Protein AF-A0A7X8CM51-F1 (afdb_monomer_lite)

Sequence (99 aa):
MVDRNQYNSKNSVKRIFLRSELVVVLLLLIFFLLFSRISAGFFSSSMMNVIFLTGSELGIIALGVTLLIISGEMDLSVASVFVFSNYVVLIGNQLGLPI

Structure (mmCIF, N/CA/C/O backbone):
data_AF-A0A7X8CM51-F1
#
_entry.id   AF-A0A7X8CM51-F1
#
loop_
_atom_site.group_PDB
_atom_site.id
_atom_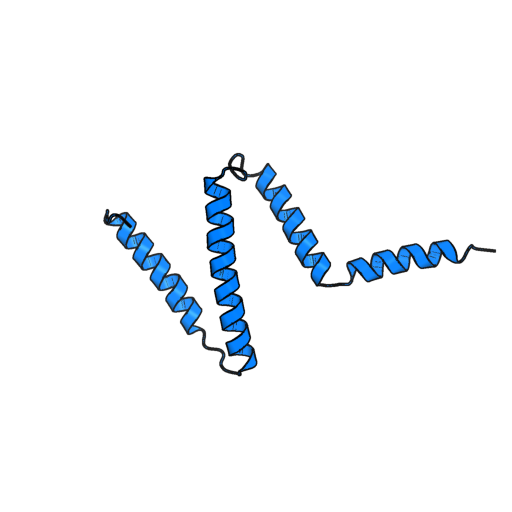site.type_symbol
_atom_site.label_atom_id
_atom_site.label_alt_id
_atom_site.label_comp_id
_atom_site.label_asym_id
_atom_site.label_entity_id
_atom_site.label_seq_id
_atom_site.pdbx_PDB_ins_code
_atom_site.Cartn_x
_atom_site.Cartn_y
_atom_site.Cartn_z
_atom_site.occupancy
_atom_site.B_iso_or_equiv
_atom_site.auth_seq_id
_atom_site.auth_comp_id
_atom_site.auth_asym_id
_atom_site.auth_atom_id
_atom_site.pdbx_PDB_model_num
ATOM 1 N N . MET A 1 1 ? -49.135 24.392 -5.768 1.00 53.91 1 MET A N 1
ATOM 2 C CA . MET A 1 1 ? -48.880 23.133 -5.036 1.00 53.91 1 MET A CA 1
ATOM 3 C C . MET A 1 1 ? -47.523 22.630 -5.501 1.00 53.91 1 MET A C 1
ATOM 5 O O . MET A 1 1 ? -47.389 22.341 -6.676 1.00 53.91 1 MET A O 1
ATOM 9 N N . VAL A 1 2 ? -46.492 22.690 -4.653 1.00 63.50 2 VAL A N 1
ATOM 10 C CA . VAL A 1 2 ? -45.127 22.262 -5.013 1.00 63.50 2 VAL A CA 1
ATOM 11 C C . VAL A 1 2 ? -45.058 20.741 -4.886 1.00 63.50 2 VAL A C 1
ATOM 13 O O . VAL A 1 2 ? -45.318 20.207 -3.806 1.00 63.50 2 VAL A O 1
ATOM 16 N N . ASP A 1 3 ? -44.751 20.048 -5.982 1.00 60.47 3 ASP A N 1
ATOM 17 C CA . ASP A 1 3 ? -44.738 18.585 -6.045 1.00 60.47 3 ASP A CA 1
ATOM 18 C C . ASP A 1 3 ? -43.709 17.980 -5.077 1.00 60.47 3 ASP A C 1
ATOM 20 O O . ASP A 1 3 ? -42.495 18.142 -5.228 1.00 60.47 3 ASP A O 1
ATOM 24 N N . ARG A 1 4 ? -44.197 17.214 -4.090 1.00 62.75 4 ARG A N 1
ATOM 25 C CA . ARG A 1 4 ? -43.384 16.522 -3.065 1.00 62.75 4 ARG A CA 1
ATOM 26 C C . ARG A 1 4 ? -42.341 15.557 -3.656 1.00 62.75 4 ARG A C 1
ATOM 28 O O . ARG A 1 4 ? -41.369 15.220 -2.982 1.00 62.75 4 ARG A O 1
ATOM 35 N N . ASN A 1 5 ? -42.497 15.156 -4.920 1.00 59.59 5 ASN A N 1
ATOM 36 C CA . ASN A 1 5 ? -41.559 14.283 -5.629 1.00 59.59 5 ASN A CA 1
ATOM 37 C C . ASN A 1 5 ? -40.171 14.909 -5.847 1.00 59.59 5 ASN A C 1
ATOM 39 O O . ASN A 1 5 ? -39.175 14.186 -5.843 1.00 59.59 5 ASN A O 1
ATOM 43 N N . GLN A 1 6 ? -40.068 16.238 -5.955 1.00 58.28 6 GLN A N 1
ATOM 44 C CA . GLN A 1 6 ? -38.777 16.912 -6.161 1.00 58.28 6 GLN A CA 1
ATOM 45 C C . GLN A 1 6 ? -37.912 16.961 -4.883 1.00 58.28 6 GLN A C 1
ATOM 47 O O . GLN A 1 6 ? -36.684 17.005 -4.961 1.00 58.28 6 GLN A O 1
ATOM 52 N N . TYR A 1 7 ? -38.529 16.903 -3.694 1.00 53.69 7 TYR A N 1
ATOM 53 C CA . TYR A 1 7 ? -37.813 16.899 -2.408 1.00 53.69 7 TYR A CA 1
ATOM 54 C C . TYR A 1 7 ? -37.212 15.520 -2.080 1.00 53.69 7 TYR A C 1
ATOM 56 O O . TYR A 1 7 ? -36.128 15.422 -1.505 1.00 53.69 7 TYR A O 1
ATOM 64 N N . ASN A 1 8 ? -37.883 14.440 -2.493 1.00 56.91 8 ASN A N 1
ATOM 65 C CA . ASN A 1 8 ? -37.481 13.071 -2.164 1.00 56.91 8 ASN A CA 1
ATOM 66 C C . ASN A 1 8 ? -36.259 12.589 -2.978 1.00 56.91 8 ASN A C 1
ATOM 68 O O . ASN A 1 8 ? -35.374 11.924 -2.442 1.00 56.91 8 ASN A O 1
ATOM 72 N N . SER A 1 9 ? -36.146 12.994 -4.251 1.00 57.53 9 SER A N 1
ATOM 73 C CA . SER A 1 9 ? -35.013 12.619 -5.117 1.00 57.53 9 SER A CA 1
ATOM 74 C C . SER A 1 9 ? -33.673 13.194 -4.627 1.00 57.53 9 SER A C 1
ATOM 76 O O . SER A 1 9 ? -32.692 12.461 -4.474 1.00 57.53 9 SER A O 1
ATOM 78 N N . LYS A 1 10 ? -33.634 14.487 -4.259 1.00 56.28 10 LYS A N 1
ATOM 79 C CA . LYS A 1 10 ? -32.410 15.124 -3.733 1.00 56.28 10 LYS A CA 1
ATOM 80 C C . LYS A 1 10 ? -31.945 14.528 -2.399 1.00 56.28 10 LYS A C 1
ATOM 82 O O . LYS A 1 10 ? -30.742 14.500 -2.137 1.00 56.28 10 LYS A O 1
ATOM 87 N N . ASN A 1 11 ? -32.868 14.031 -1.575 1.00 60.78 11 ASN A N 1
ATOM 88 C CA . ASN A 1 11 ? -32.544 13.437 -0.279 1.00 60.78 11 ASN A CA 1
ATOM 89 C C . ASN A 1 11 ? -32.078 11.978 -0.390 1.00 60.78 11 ASN A C 1
ATOM 91 O O . ASN A 1 11 ? -31.154 11.600 0.327 1.00 60.78 11 ASN A O 1
ATOM 95 N N . SER A 1 12 ? -32.620 11.181 -1.316 1.00 62.56 12 SER A N 1
ATOM 96 C CA . SER A 1 12 ? -32.158 9.802 -1.552 1.00 62.56 12 SER A CA 1
ATOM 97 C C . SER A 1 12 ? -30.755 9.731 -2.159 1.00 62.56 12 SER A C 1
ATOM 99 O O . SER A 1 12 ? -29.945 8.920 -1.711 1.00 62.56 12 SER A O 1
ATOM 101 N N . VAL A 1 13 ? -30.417 10.620 -3.104 1.00 65.75 13 VAL A N 1
ATOM 102 C CA . VAL A 1 13 ? -29.057 10.692 -3.680 1.00 65.75 13 VAL A CA 1
ATOM 103 C C . VAL A 1 13 ? -28.032 11.108 -2.620 1.00 65.75 13 VAL A C 1
ATOM 105 O O . VAL A 1 13 ? -26.975 10.487 -2.510 1.00 65.75 13 VAL A O 1
ATOM 108 N N . LYS A 1 14 ? -28.366 12.093 -1.768 1.00 65.12 14 LYS A N 1
ATOM 109 C CA . LYS A 1 14 ? -27.523 12.462 -0.618 1.00 65.12 14 LYS A CA 1
ATOM 110 C C . LYS A 1 14 ? -27.330 11.296 0.351 1.00 65.12 14 LYS A C 1
ATOM 112 O O . LYS A 1 14 ? -26.218 11.078 0.814 1.00 65.12 14 LYS A O 1
ATOM 117 N N . ARG A 1 15 ? -28.388 10.535 0.648 1.00 64.19 15 ARG A N 1
ATOM 118 C CA . ARG A 1 15 ? -28.353 9.417 1.607 1.00 64.19 15 ARG A CA 1
ATOM 119 C C . ARG A 1 15 ? -27.514 8.233 1.125 1.00 64.19 15 ARG A C 1
ATOM 121 O O . ARG A 1 15 ? -26.918 7.545 1.946 1.00 64.19 15 ARG A O 1
ATOM 128 N N . ILE A 1 16 ? -27.458 8.019 -0.188 1.00 63.56 16 ILE A N 1
ATOM 129 C CA . ILE A 1 16 ? -26.563 7.053 -0.833 1.00 63.56 16 ILE A CA 1
ATOM 130 C C . ILE A 1 16 ? -25.109 7.528 -0.733 1.00 63.56 16 ILE A C 1
ATOM 132 O O . ILE A 1 16 ? -24.274 6.787 -0.228 1.00 63.56 16 ILE A O 1
ATOM 136 N N . PHE A 1 17 ? -24.824 8.792 -1.065 1.00 63.50 17 PHE A N 1
ATOM 137 C CA . PHE A 1 17 ? -23.479 9.378 -0.938 1.00 63.50 17 PHE A CA 1
ATOM 138 C C . PHE A 1 17 ? -22.957 9.498 0.508 1.00 63.50 17 PHE A C 1
ATOM 140 O O . PHE A 1 17 ? -21.756 9.636 0.710 1.00 63.50 17 PHE A O 1
ATOM 147 N N . LEU A 1 18 ? -23.834 9.433 1.513 1.00 65.25 18 LEU A N 1
ATOM 148 C CA . LEU A 1 18 ? -23.486 9.477 2.941 1.00 65.25 18 LEU A CA 1
ATOM 149 C C . LEU A 1 18 ? -22.941 8.146 3.493 1.00 65.25 18 LEU A C 1
ATOM 151 O O . LEU A 1 18 ? -22.583 8.087 4.668 1.00 65.25 18 LEU A O 1
ATOM 155 N N . ARG A 1 19 ? -22.874 7.077 2.687 1.00 78.50 19 ARG A N 1
ATOM 156 C CA . ARG A 1 19 ? -22.261 5.809 3.108 1.00 78.50 19 ARG A CA 1
ATOM 157 C C . ARG A 1 19 ? -20.754 5.838 2.871 1.00 78.50 19 ARG A C 1
ATOM 159 O O . ARG A 1 19 ? -20.317 5.972 1.729 1.00 78.50 19 ARG A O 1
ATOM 166 N N . SER A 1 20 ? -19.974 5.640 3.935 1.00 79.25 20 SER A N 1
ATOM 167 C CA . SER A 1 20 ? -18.503 5.600 3.891 1.00 79.25 20 SER A CA 1
ATOM 168 C C . SER A 1 20 ? -17.962 4.616 2.846 1.00 79.25 20 SER A C 1
ATOM 170 O O . SER A 1 20 ? -16.944 4.879 2.218 1.00 79.25 20 SER A O 1
ATOM 172 N N . GLU A 1 21 ? -18.688 3.527 2.594 1.00 86.19 21 GLU A N 1
ATOM 173 C CA . GLU A 1 21 ? -18.375 2.517 1.576 1.00 86.19 21 GLU A CA 1
ATOM 174 C C . GLU A 1 21 ? -18.295 3.115 0.162 1.00 86.19 21 GLU A C 1
ATOM 176 O O . GLU A 1 21 ? -17.342 2.861 -0.575 1.00 86.19 21 GLU A O 1
ATOM 181 N N . LEU A 1 22 ? -19.266 3.954 -0.218 1.00 87.75 22 LEU A N 1
ATOM 182 C CA . LEU A 1 22 ? -19.301 4.546 -1.557 1.00 87.75 22 LEU A CA 1
ATOM 183 C C . LEU A 1 22 ? -18.221 5.604 -1.742 1.00 87.75 22 LEU A C 1
ATOM 185 O O . LEU A 1 22 ? -17.709 5.754 -2.846 1.00 87.75 22 LEU A O 1
ATOM 189 N N . VAL A 1 23 ? -17.846 6.306 -0.671 1.00 89.25 23 VAL A N 1
ATOM 190 C CA . VAL A 1 23 ? -16.749 7.280 -0.705 1.00 89.25 23 VAL A CA 1
ATOM 191 C C . VAL A 1 23 ? -15.426 6.585 -1.024 1.00 89.25 23 VAL A C 1
ATOM 193 O O . VAL A 1 23 ? -14.676 7.072 -1.868 1.00 89.25 23 VAL A O 1
ATOM 196 N N . VAL A 1 24 ? -15.162 5.424 -0.415 1.00 90.62 24 VAL A N 1
ATOM 197 C CA . VAL A 1 24 ? -13.946 4.636 -0.680 1.00 90.62 24 VAL A CA 1
ATOM 198 C C . VAL A 1 24 ? -13.918 4.133 -2.123 1.00 90.62 24 VAL A C 1
ATOM 200 O O . VAL A 1 24 ? -12.908 4.295 -2.807 1.00 90.62 24 VAL A O 1
ATOM 203 N N . VAL A 1 25 ? -15.032 3.587 -2.620 1.00 91.38 25 VAL A N 1
ATOM 204 C CA . VAL A 1 25 ? -15.129 3.126 -4.017 1.00 91.38 25 VAL A CA 1
ATOM 205 C C . VAL A 1 25 ? -14.948 4.288 -4.996 1.00 91.38 25 VAL A C 1
ATOM 207 O O . VAL A 1 25 ? -14.225 4.155 -5.982 1.00 91.38 25 VAL A O 1
ATOM 210 N N . LEU A 1 26 ? -15.559 5.444 -4.718 1.00 92.69 26 LEU A N 1
ATOM 211 C CA . LEU A 1 26 ? -15.422 6.642 -5.545 1.00 92.69 26 LEU A CA 1
ATOM 212 C C . LEU A 1 26 ? -13.967 7.130 -5.584 1.00 92.69 26 LEU A C 1
ATOM 214 O O . LEU A 1 26 ? -13.454 7.428 -6.661 1.00 92.69 26 LEU A O 1
ATOM 218 N N . LEU A 1 27 ? -13.291 7.179 -4.431 1.00 92.69 27 LEU A N 1
ATOM 219 C CA . LEU A 1 27 ? -11.879 7.558 -4.335 1.00 92.69 27 LEU A CA 1
ATOM 220 C C . LEU A 1 27 ? -10.973 6.592 -5.098 1.00 92.69 27 LEU A C 1
ATOM 222 O O . LEU A 1 27 ? -10.086 7.046 -5.820 1.00 92.69 27 LEU A O 1
ATOM 226 N N . LEU A 1 28 ? -11.220 5.283 -4.993 1.00 92.50 28 LEU A N 1
ATOM 227 C CA . LEU A 1 28 ? -10.498 4.277 -5.773 1.00 92.50 28 LEU A CA 1
ATOM 228 C C . LEU A 1 28 ? -10.644 4.561 -7.271 1.00 92.50 28 LEU A C 1
ATOM 230 O O . LEU A 1 28 ? -9.645 4.618 -7.982 1.00 92.50 28 LEU A O 1
ATOM 234 N N . LEU A 1 29 ? -11.868 4.806 -7.741 1.00 94.06 29 LEU A N 1
ATOM 235 C CA . LEU A 1 29 ? -12.155 5.099 -9.148 1.00 94.06 29 LEU A CA 1
ATOM 236 C C . LEU A 1 29 ? -11.464 6.387 -9.623 1.00 94.06 29 LEU A C 1
ATOM 238 O O . LEU A 1 29 ? -10.889 6.422 -10.712 1.00 94.06 29 LEU A O 1
ATOM 242 N N . ILE A 1 30 ? -11.476 7.429 -8.788 1.00 95.38 30 ILE A N 1
ATOM 243 C CA . ILE A 1 30 ? -10.792 8.700 -9.054 1.00 95.38 30 ILE A CA 1
ATOM 244 C C . ILE A 1 30 ? -9.282 8.481 -9.175 1.00 95.38 30 ILE A C 1
ATOM 246 O O . ILE A 1 30 ? -8.690 8.918 -10.162 1.00 95.38 30 ILE A O 1
ATOM 250 N N . PHE A 1 31 ? -8.656 7.782 -8.225 1.00 92.88 31 PHE A N 1
ATOM 251 C CA . PHE A 1 31 ? -7.221 7.498 -8.287 1.00 92.88 31 PHE A CA 1
ATOM 252 C C . PHE A 1 31 ? -6.856 6.609 -9.469 1.00 92.88 31 PHE A C 1
ATOM 254 O O . PHE A 1 31 ? -5.856 6.862 -10.135 1.00 92.88 31 PHE A O 1
ATOM 261 N N . PHE A 1 32 ? -7.685 5.619 -9.781 1.00 91.44 32 PHE A N 1
ATOM 262 C CA . PHE A 1 32 ? -7.478 4.744 -10.925 1.00 91.44 32 PHE A CA 1
ATOM 263 C C . PHE A 1 32 ? -7.469 5.530 -12.244 1.00 91.44 32 PHE A C 1
ATOM 265 O O . PHE A 1 32 ? -6.557 5.379 -13.057 1.00 91.44 32 PHE A O 1
ATOM 272 N N . LEU A 1 33 ? -8.434 6.438 -12.432 1.00 93.25 33 LEU A N 1
ATOM 273 C CA . LEU A 1 33 ? -8.484 7.329 -13.595 1.00 93.25 33 LEU A CA 1
ATOM 274 C C . LEU A 1 33 ? -7.305 8.308 -13.623 1.00 93.25 33 LEU A C 1
ATOM 276 O O . LEU A 1 33 ? -6.727 8.544 -14.684 1.00 93.25 33 LEU A O 1
ATOM 280 N N . LEU A 1 34 ? -6.934 8.864 -12.471 1.00 94.94 34 LEU A N 1
ATOM 281 C CA . LEU A 1 34 ? -5.820 9.800 -12.350 1.00 94.94 34 LEU A CA 1
ATOM 282 C C . LEU A 1 34 ? -4.492 9.132 -12.738 1.00 94.94 34 LEU A C 1
ATOM 284 O O . LEU A 1 34 ? -3.777 9.635 -13.606 1.00 94.94 34 LEU A O 1
ATOM 288 N N . PHE A 1 35 ? -4.187 7.966 -12.168 1.00 91.06 35 PHE A N 1
ATOM 289 C CA . PHE A 1 35 ? -2.956 7.234 -12.469 1.00 91.06 35 PHE A CA 1
ATOM 290 C C . PHE A 1 35 ? -2.939 6.652 -13.878 1.00 91.06 35 PHE A C 1
ATOM 292 O O . PHE A 1 35 ? -1.885 6.663 -14.514 1.00 91.06 35 PHE A O 1
ATOM 299 N N . SER A 1 36 ? -4.099 6.261 -14.410 1.00 90.31 36 SER A N 1
ATOM 300 C CA . SER A 1 36 ? -4.237 5.897 -15.820 1.00 90.31 36 SER A CA 1
ATOM 301 C C . SER A 1 36 ? -3.836 7.031 -16.769 1.00 90.31 36 SER A C 1
ATOM 303 O O . SER A 1 36 ? -3.393 6.746 -17.881 1.00 90.31 36 SER A O 1
ATOM 305 N N . ARG A 1 37 ? -4.013 8.300 -16.380 1.00 91.88 37 ARG A N 1
ATOM 306 C CA . ARG A 1 37 ? -3.632 9.455 -17.209 1.00 91.88 37 ARG A CA 1
ATOM 307 C C . ARG A 1 37 ? -2.198 9.916 -16.977 1.00 91.88 37 ARG A C 1
ATOM 309 O O . ARG A 1 37 ? -1.572 10.388 -17.919 1.00 91.88 37 ARG A O 1
ATOM 316 N N . ILE A 1 38 ? -1.693 9.799 -15.751 1.00 93.44 38 ILE A N 1
ATOM 317 C CA . ILE A 1 38 ? -0.336 10.237 -15.393 1.00 93.44 38 ILE A CA 1
ATOM 318 C C . ILE A 1 38 ? 0.721 9.236 -15.879 1.00 93.44 38 ILE A C 1
ATOM 320 O O . ILE A 1 38 ? 1.774 9.644 -16.361 1.00 93.44 38 ILE A O 1
ATOM 324 N N . SER A 1 39 ? 0.454 7.932 -15.770 1.00 89.25 39 SER A N 1
ATOM 325 C CA . SER A 1 39 ? 1.402 6.882 -16.145 1.00 89.25 39 SER A CA 1
ATOM 326 C C . SER A 1 39 ? 0.944 6.159 -17.408 1.00 89.25 39 SER A C 1
ATOM 328 O O . SER A 1 39 ? -0.011 5.384 -17.388 1.00 89.25 39 SER A O 1
ATOM 330 N N . ALA A 1 40 ? 1.672 6.355 -18.511 1.00 84.38 40 ALA A N 1
ATOM 331 C CA . ALA A 1 40 ? 1.405 5.672 -19.782 1.00 84.38 40 ALA A CA 1
ATOM 332 C C . ALA A 1 40 ? 1.493 4.134 -19.675 1.00 84.38 40 ALA A C 1
ATOM 334 O O . ALA A 1 40 ? 0.896 3.421 -20.478 1.00 84.38 40 ALA A O 1
ATOM 335 N N . GLY A 1 41 ? 2.214 3.618 -18.672 1.00 87.56 41 GLY A N 1
ATOM 336 C CA . GLY A 1 41 ? 2.373 2.188 -18.405 1.00 87.56 41 GLY A CA 1
ATOM 337 C C . GLY A 1 41 ? 1.396 1.617 -17.378 1.00 87.56 41 GLY A C 1
ATOM 338 O O . GLY A 1 41 ? 1.542 0.452 -17.016 1.00 87.56 41 GLY A O 1
ATOM 339 N N . PHE A 1 42 ? 0.426 2.399 -16.889 1.00 87.69 42 PHE A N 1
ATOM 340 C CA . PHE A 1 42 ? -0.465 1.974 -15.805 1.00 87.69 42 PHE A CA 1
ATOM 341 C C . PHE A 1 42 ? -1.197 0.662 -16.124 1.00 87.69 42 PHE A C 1
ATOM 343 O O . PHE A 1 42 ? -1.180 -0.256 -15.317 1.00 87.69 42 PHE A O 1
ATOM 350 N N . PHE A 1 43 ? -1.752 0.530 -17.332 1.00 87.12 43 PHE A N 1
ATOM 351 C CA . PHE A 1 43 ? -2.454 -0.682 -17.778 1.00 87.12 43 PHE A CA 1
ATOM 352 C C . PHE A 1 43 ? -1.539 -1.812 -18.272 1.00 87.12 43 PHE A C 1
ATOM 354 O O . PHE A 1 43 ? -2.031 -2.824 -18.769 1.00 87.12 43 PHE A O 1
ATOM 361 N N . SER A 1 44 ? -0.216 -1.672 -18.159 1.00 92.50 44 SER A N 1
ATOM 362 C CA . SER A 1 44 ? 0.692 -2.774 -18.475 1.00 92.50 44 SER A CA 1
ATOM 363 C C . SER A 1 44 ? 0.421 -3.961 -17.551 1.00 92.50 44 SER A C 1
ATOM 365 O O . SER A 1 44 ? 0.219 -3.782 -16.348 1.00 92.50 44 SER A O 1
ATOM 367 N N . SER A 1 45 ? 0.476 -5.179 -18.092 1.00 91.06 45 SER A N 1
ATOM 368 C CA . SER A 1 45 ? 0.309 -6.413 -17.316 1.00 91.06 45 SER A CA 1
ATOM 369 C C . SER A 1 45 ? 1.280 -6.481 -16.137 1.00 91.06 45 SER A C 1
ATOM 371 O O . SER A 1 45 ? 0.885 -6.879 -15.046 1.00 91.06 45 SER A O 1
ATOM 373 N N . SER A 1 46 ? 2.519 -6.013 -16.321 1.00 92.06 46 SER A N 1
ATOM 374 C CA . SER A 1 46 ? 3.522 -5.954 -15.254 1.00 92.06 46 SER A CA 1
ATOM 375 C C . SER A 1 46 ? 3.117 -4.999 -14.131 1.00 92.06 46 SER A C 1
ATOM 377 O O . SER A 1 46 ? 3.257 -5.341 -12.962 1.00 92.06 46 SER A O 1
ATOM 379 N N . MET A 1 47 ? 2.607 -3.812 -14.470 1.00 91.88 47 MET A N 1
ATOM 380 C CA . MET A 1 47 ? 2.232 -2.800 -13.479 1.00 91.88 47 MET A CA 1
ATOM 381 C C . MET A 1 47 ? 0.959 -3.203 -12.732 1.00 91.88 47 MET A C 1
ATOM 383 O O . MET A 1 47 ? 0.884 -3.056 -11.516 1.00 91.88 47 MET A O 1
ATOM 387 N N . MET A 1 48 ? -0.011 -3.788 -13.439 1.00 91.81 48 MET A N 1
ATOM 388 C CA . MET A 1 48 ? -1.202 -4.372 -12.823 1.00 91.81 48 MET A CA 1
ATOM 389 C C . MET A 1 48 ? -0.828 -5.470 -11.825 1.00 91.81 48 MET A C 1
ATOM 391 O O . MET A 1 48 ? -1.343 -5.465 -10.711 1.00 91.81 48 MET A O 1
ATOM 395 N N . ASN A 1 49 ? 0.111 -6.355 -12.179 1.00 93.94 49 ASN A N 1
ATOM 396 C CA . ASN A 1 49 ? 0.573 -7.404 -11.269 1.00 93.94 49 ASN A CA 1
ATOM 397 C C . ASN A 1 49 ? 1.183 -6.815 -9.993 1.00 93.94 49 ASN A C 1
ATOM 399 O O . ASN A 1 49 ? 0.810 -7.222 -8.900 1.00 93.94 49 ASN A O 1
ATOM 403 N N . VAL A 1 50 ? 2.053 -5.808 -10.124 1.00 93.25 50 VAL A N 1
ATOM 404 C CA . VAL A 1 50 ? 2.652 -5.118 -8.970 1.00 93.25 50 VAL A CA 1
ATOM 405 C C . VAL A 1 50 ? 1.574 -4.481 -8.087 1.00 93.2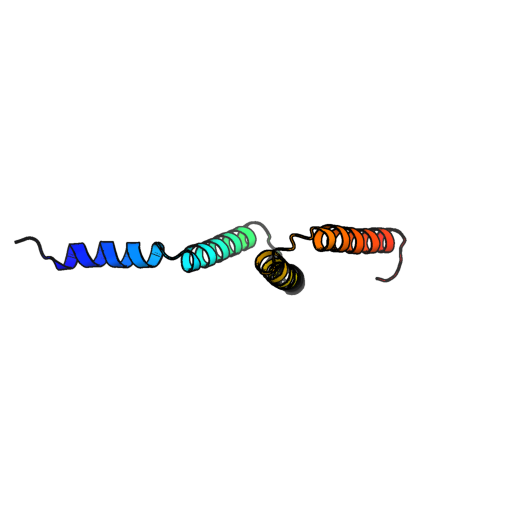5 50 VAL A C 1
ATOM 407 O O . VAL A 1 50 ? 1.570 -4.695 -6.878 1.00 93.25 50 VAL A O 1
ATOM 410 N N . ILE A 1 51 ? 0.614 -3.760 -8.675 1.00 93.00 51 ILE A N 1
ATOM 411 C CA . ILE A 1 51 ? -0.462 -3.096 -7.923 1.00 93.00 51 ILE A CA 1
ATOM 412 C C . ILE A 1 51 ? -1.321 -4.112 -7.159 1.00 93.00 51 ILE A C 1
ATOM 414 O O . ILE A 1 51 ? -1.599 -3.909 -5.976 1.00 93.00 51 ILE A O 1
ATOM 418 N N . PHE A 1 52 ? -1.739 -5.205 -7.805 1.00 93.62 52 PHE A N 1
ATOM 419 C CA . PHE A 1 52 ? -2.563 -6.224 -7.151 1.00 93.62 52 PHE A CA 1
ATOM 420 C C . PHE A 1 52 ? -1.793 -7.014 -6.095 1.00 93.62 52 PHE A C 1
ATOM 422 O O . PHE A 1 52 ? -2.358 -7.299 -5.037 1.00 93.62 52 PHE A O 1
ATOM 429 N N . LEU A 1 53 ? -0.525 -7.345 -6.351 1.00 94.75 53 LEU A N 1
ATOM 430 C CA . LEU A 1 53 ? 0.312 -8.094 -5.417 1.00 94.75 53 LEU A CA 1
ATOM 431 C C . LEU A 1 53 ? 0.555 -7.278 -4.140 1.00 94.75 53 LEU A C 1
ATOM 433 O O . LEU A 1 53 ? 0.178 -7.720 -3.056 1.00 94.75 53 LEU A O 1
ATOM 437 N N . THR A 1 54 ? 1.073 -6.054 -4.273 1.00 93.25 54 THR A N 1
ATOM 438 C CA . THR A 1 54 ? 1.348 -5.169 -3.129 1.00 93.25 54 THR A CA 1
ATOM 439 C C . THR A 1 54 ? 0.061 -4.730 -2.426 1.00 93.25 54 THR A C 1
ATOM 441 O O . THR A 1 54 ? 0.014 -4.641 -1.201 1.00 93.25 54 THR A O 1
ATOM 444 N N . GLY A 1 55 ? -1.020 -4.488 -3.176 1.00 93.81 55 GLY A N 1
ATOM 445 C CA . GLY A 1 55 ? -2.321 -4.158 -2.592 1.00 93.81 55 GLY A CA 1
ATOM 446 C C . GLY A 1 55 ? -2.894 -5.299 -1.746 1.00 93.81 55 GLY A C 1
ATOM 447 O O . GLY A 1 55 ? -3.389 -5.059 -0.645 1.00 93.81 55 GLY A O 1
ATOM 448 N N . SER A 1 56 ? -2.790 -6.540 -2.229 1.00 95.44 56 SER A N 1
ATOM 449 C CA . SER A 1 56 ? -3.246 -7.726 -1.491 1.00 95.44 56 SER A CA 1
ATOM 450 C C . SER A 1 56 ? -2.382 -7.993 -0.260 1.00 95.44 56 SER A C 1
ATOM 452 O O . SER A 1 56 ? -2.918 -8.292 0.804 1.00 95.44 56 SER A O 1
ATOM 454 N N . GLU A 1 57 ? -1.064 -7.829 -0.383 1.00 94.75 57 GLU A N 1
ATOM 455 C CA . GLU A 1 57 ? -0.113 -7.927 0.726 1.00 94.75 57 GLU A CA 1
ATOM 456 C C . GLU A 1 57 ? -0.477 -6.960 1.864 1.00 94.75 57 GLU A C 1
ATOM 458 O O . GLU A 1 57 ? -0.716 -7.390 2.994 1.00 94.75 57 GLU A O 1
ATOM 463 N N . LEU A 1 58 ? -0.635 -5.667 1.554 1.00 94.19 58 LEU A N 1
ATOM 464 C CA . LEU A 1 58 ? -1.041 -4.655 2.535 1.00 94.19 58 LEU A CA 1
ATOM 465 C C . LEU A 1 58 ? -2.449 -4.910 3.092 1.00 94.19 58 LEU A C 1
ATOM 467 O O . LEU A 1 58 ? -2.688 -4.674 4.275 1.00 94.19 58 LEU A O 1
ATOM 471 N N . GLY A 1 59 ? -3.375 -5.412 2.271 1.00 93.75 59 GLY A N 1
ATOM 472 C CA . GLY A 1 59 ? -4.728 -5.765 2.701 1.00 93.75 59 GLY A CA 1
ATOM 473 C C . GLY A 1 59 ? -4.746 -6.894 3.735 1.00 93.75 59 GLY A C 1
ATOM 474 O O . GLY A 1 59 ? -5.414 -6.776 4.761 1.00 93.75 59 GLY A O 1
ATOM 475 N N . ILE A 1 60 ? -3.974 -7.960 3.509 1.00 94.81 60 ILE A N 1
ATOM 476 C CA . ILE A 1 60 ? -3.847 -9.083 4.451 1.00 94.81 60 ILE A CA 1
ATOM 477 C C . ILE A 1 60 ? -3.203 -8.615 5.762 1.00 94.81 60 ILE A C 1
ATOM 479 O O . ILE A 1 60 ? -3.701 -8.948 6.840 1.00 94.81 60 ILE A O 1
ATOM 483 N N . ILE A 1 61 ? -2.149 -7.793 5.684 1.00 94.19 61 ILE A N 1
ATOM 484 C CA . ILE A 1 61 ? -1.505 -7.203 6.868 1.00 94.19 61 ILE A CA 1
ATOM 485 C C . ILE A 1 61 ? -2.506 -6.342 7.650 1.00 94.19 61 ILE A C 1
ATOM 487 O O . ILE A 1 61 ? -2.631 -6.498 8.864 1.00 94.19 61 ILE A O 1
ATOM 491 N N . ALA A 1 62 ? -3.263 -5.477 6.971 1.00 92.94 62 ALA A N 1
ATOM 492 C CA . ALA A 1 62 ? -4.261 -4.619 7.603 1.00 92.94 62 ALA A CA 1
ATOM 493 C C . ALA A 1 62 ? -5.367 -5.426 8.299 1.00 92.94 62 ALA A C 1
ATOM 495 O O . ALA A 1 62 ? -5.783 -5.061 9.400 1.00 92.94 62 ALA A O 1
ATOM 496 N N . LEU A 1 63 ? -5.816 -6.540 7.710 1.00 94.19 63 LEU A N 1
ATOM 497 C CA . LEU A 1 63 ? -6.766 -7.449 8.359 1.00 94.19 63 LEU A CA 1
ATOM 498 C C . LEU A 1 63 ? -6.178 -8.059 9.640 1.00 94.19 63 LEU A C 1
ATOM 500 O O . LEU A 1 63 ? -6.846 -8.045 10.675 1.00 94.19 63 LEU A O 1
ATOM 504 N N . GLY A 1 64 ? -4.927 -8.528 9.604 1.00 91.88 64 GLY A N 1
ATOM 505 C CA . GLY A 1 64 ? -4.237 -9.060 10.785 1.00 91.88 64 GLY A CA 1
ATOM 506 C C . GLY A 1 64 ? -4.073 -8.018 11.897 1.00 91.88 64 GLY A C 1
ATOM 507 O O . GLY A 1 64 ? -4.413 -8.279 13.050 1.00 91.88 64 GLY A O 1
ATOM 508 N N . VAL A 1 65 ? -3.647 -6.803 11.541 1.00 92.56 65 VAL A N 1
ATOM 509 C CA . VAL A 1 65 ? -3.534 -5.668 12.476 1.00 92.56 65 VAL A CA 1
ATOM 510 C C . VAL A 1 65 ? -4.895 -5.274 13.046 1.00 92.56 65 VAL A C 1
ATOM 512 O O . VAL A 1 65 ? -4.999 -4.967 14.229 1.00 92.56 65 VAL A O 1
ATOM 515 N N . THR A 1 66 ? -5.958 -5.320 12.243 1.00 92.25 66 THR A N 1
ATOM 516 C CA . THR A 1 66 ? -7.316 -5.026 12.722 1.00 92.25 66 THR A CA 1
ATOM 517 C C . THR A 1 66 ? -7.745 -6.013 13.808 1.00 92.25 66 THR A C 1
ATOM 519 O O . THR A 1 66 ? -8.310 -5.593 14.816 1.00 92.25 66 THR A O 1
ATOM 522 N N . LEU A 1 67 ? -7.440 -7.307 13.648 1.00 92.06 67 LEU A N 1
ATOM 523 C CA . LEU A 1 67 ? -7.715 -8.318 14.676 1.00 92.06 67 LEU A CA 1
ATOM 524 C C . LEU A 1 67 ? -6.925 -8.051 15.964 1.00 92.06 67 LEU A C 1
ATOM 526 O O . LEU A 1 67 ? -7.508 -8.098 17.043 1.00 92.06 67 LEU A O 1
ATOM 530 N N . LEU A 1 68 ? -5.643 -7.696 15.852 1.00 90.50 68 LEU A N 1
ATOM 531 C CA . LEU A 1 68 ? -4.801 -7.322 16.995 1.00 90.50 68 LEU A CA 1
ATOM 532 C C . LEU A 1 68 ? -5.351 -6.098 17.751 1.00 90.50 68 LEU A C 1
ATOM 534 O O . LEU A 1 68 ? -5.467 -6.125 18.978 1.00 90.50 68 LEU A O 1
ATOM 538 N N . ILE A 1 69 ? -5.784 -5.061 17.023 1.00 93.00 69 ILE A N 1
ATOM 539 C CA . ILE A 1 69 ? -6.420 -3.867 17.606 1.00 93.00 69 ILE A CA 1
ATOM 540 C C . ILE A 1 69 ? -7.710 -4.240 18.348 1.00 93.00 69 ILE A C 1
ATOM 542 O O . ILE A 1 69 ? -7.940 -3.747 19.451 1.00 93.00 69 ILE A O 1
ATOM 546 N N . ILE A 1 70 ? -8.542 -5.119 17.776 1.00 93.50 70 ILE A N 1
ATOM 547 C CA . ILE A 1 70 ? -9.774 -5.599 18.426 1.00 93.50 70 ILE A CA 1
ATOM 548 C C . ILE A 1 70 ? -9.453 -6.380 19.709 1.00 93.50 70 ILE A C 1
ATOM 550 O O . ILE A 1 70 ? -10.173 -6.246 20.698 1.00 93.50 70 ILE A O 1
ATOM 554 N N . SER A 1 71 ? -8.369 -7.158 19.715 1.00 90.50 71 SER A N 1
ATOM 555 C CA . SER A 1 71 ? -7.882 -7.890 20.890 1.00 90.50 71 SER A CA 1
ATOM 556 C C . SER A 1 71 ? -7.265 -6.995 21.976 1.00 90.50 71 SER A C 1
ATOM 558 O O . SER A 1 71 ? -7.000 -7.485 23.070 1.00 90.50 71 SER A O 1
ATOM 560 N N . GLY A 1 72 ? -7.075 -5.696 21.717 1.00 87.38 72 GLY A N 1
ATOM 561 C CA . GLY A 1 72 ? -6.480 -4.745 22.664 1.00 87.38 72 GLY A CA 1
ATOM 562 C C . GLY A 1 72 ? -4.949 -4.751 22.680 1.00 87.38 72 GLY A C 1
ATOM 563 O O . GLY A 1 72 ? -4.340 -4.085 23.516 1.00 87.38 72 GLY A O 1
ATOM 564 N N . GLU A 1 73 ? -4.328 -5.459 21.740 1.00 81.38 73 GLU A N 1
ATOM 565 C CA . GLU A 1 73 ? -2.885 -5.641 21.645 1.00 81.38 73 GLU A CA 1
ATOM 566 C C . GLU A 1 73 ? -2.387 -4.849 20.425 1.00 81.38 73 GLU A C 1
ATOM 568 O O . GLU A 1 73 ? -2.381 -5.336 19.299 1.00 81.38 73 GLU A O 1
ATOM 573 N N . MET A 1 74 ? -2.030 -3.572 20.603 1.00 76.69 74 MET A N 1
ATOM 574 C CA . MET A 1 74 ? -1.432 -2.774 19.521 1.00 76.69 74 MET A CA 1
ATOM 575 C C . MET A 1 74 ? 0.063 -3.068 19.418 1.00 76.69 74 MET A C 1
ATOM 577 O O . MET A 1 74 ? 0.897 -2.263 19.837 1.00 76.69 74 MET A O 1
ATOM 581 N N . ASP A 1 75 ? 0.402 -4.229 18.861 1.00 80.12 75 ASP A N 1
ATOM 582 C CA . ASP A 1 75 ? 1.788 -4.525 18.523 1.00 80.12 75 ASP A CA 1
ATOM 583 C C . ASP A 1 75 ? 2.151 -3.920 17.158 1.00 80.12 75 ASP A C 1
ATOM 585 O O . ASP A 1 75 ? 1.639 -4.311 16.106 1.00 80.12 75 ASP A O 1
ATOM 589 N N . LEU A 1 76 ? 3.050 -2.934 17.182 1.00 80.25 76 LEU A N 1
ATOM 590 C CA . LEU A 1 76 ? 3.577 -2.280 15.985 1.00 80.25 76 LEU A CA 1
ATOM 591 C C . LEU A 1 76 ? 4.700 -3.102 15.312 1.00 80.25 76 LEU A C 1
ATOM 593 O O . LEU A 1 76 ? 5.210 -2.69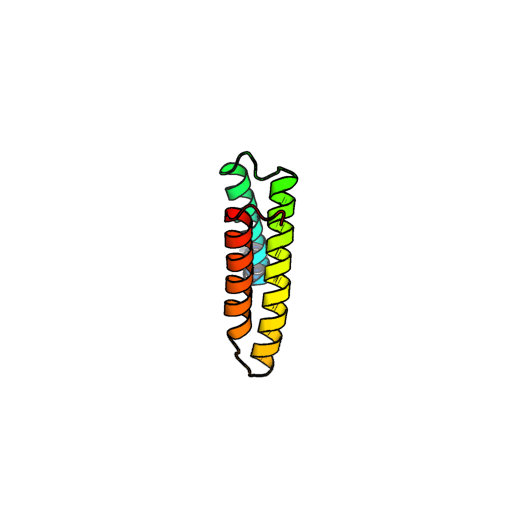1 14.266 1.00 80.25 76 LEU A O 1
ATOM 597 N N . SER A 1 77 ? 5.090 -4.254 15.880 1.00 89.25 77 SER A N 1
ATOM 598 C CA . SER A 1 77 ? 6.172 -5.117 15.378 1.00 89.25 77 SER A CA 1
ATOM 599 C C . SER A 1 77 ? 5.960 -5.604 13.941 1.00 89.25 77 SER A C 1
ATOM 601 O O . SER A 1 77 ? 6.918 -5.724 13.180 1.00 89.25 77 SER A O 1
ATOM 603 N N . VAL A 1 78 ? 4.714 -5.813 13.508 1.00 89.56 78 VAL A N 1
ATOM 604 C CA . VAL A 1 78 ? 4.426 -6.251 12.132 1.00 89.56 78 VAL A CA 1
ATOM 605 C C . VAL A 1 78 ? 4.867 -5.218 11.091 1.00 89.56 78 VAL A C 1
ATOM 607 O O . VAL A 1 78 ? 5.336 -5.586 10.014 1.00 89.56 78 VAL A O 1
ATOM 610 N N . ALA A 1 79 ? 4.802 -3.924 11.421 1.00 88.00 79 ALA A N 1
ATOM 611 C CA . ALA A 1 79 ? 5.243 -2.862 10.523 1.00 88.00 79 ALA A CA 1
ATOM 612 C C . ALA A 1 79 ? 6.774 -2.816 10.410 1.00 88.00 79 ALA A C 1
ATOM 614 O O . ALA A 1 79 ? 7.304 -2.641 9.310 1.00 88.00 79 ALA A O 1
ATOM 615 N N . SER A 1 80 ? 7.495 -3.008 11.522 1.00 91.75 80 SER A N 1
ATOM 616 C CA . SER A 1 80 ? 8.961 -3.021 11.502 1.00 91.75 80 SER A CA 1
ATOM 617 C C . SER A 1 80 ? 9.503 -4.249 10.773 1.00 91.75 80 SER A C 1
ATOM 619 O O . SER A 1 80 ? 10.425 -4.105 9.972 1.00 91.75 80 SER A O 1
ATOM 621 N N . VAL A 1 81 ? 8.894 -5.425 10.967 1.00 93.06 81 VAL A N 1
ATOM 622 C CA . VAL A 1 81 ? 9.250 -6.652 10.237 1.00 93.06 81 VAL A CA 1
ATOM 623 C C . VAL A 1 81 ? 8.973 -6.497 8.743 1.00 93.06 81 VAL A C 1
ATOM 625 O O . VAL A 1 81 ? 9.855 -6.789 7.941 1.00 93.06 81 VAL A O 1
ATOM 628 N N . PHE A 1 82 ? 7.809 -5.968 8.353 1.00 92.62 82 PHE A N 1
ATOM 629 C CA . PHE A 1 82 ? 7.474 -5.732 6.945 1.00 92.62 82 PHE A CA 1
ATOM 630 C C . PHE A 1 82 ? 8.509 -4.842 6.237 1.00 92.62 82 PHE A C 1
ATOM 632 O O . PHE A 1 82 ? 9.025 -5.206 5.175 1.00 92.62 82 PHE A O 1
ATOM 639 N N . VAL A 1 83 ? 8.853 -3.694 6.834 1.00 93.00 83 VAL A N 1
ATOM 640 C CA . VAL A 1 83 ? 9.846 -2.770 6.259 1.00 93.00 83 VAL A CA 1
ATOM 641 C C . VAL A 1 83 ? 11.237 -3.399 6.253 1.00 93.00 83 VAL A C 1
ATOM 643 O O . VAL A 1 83 ? 11.945 -3.303 5.251 1.00 93.00 83 VAL A O 1
ATOM 646 N N . PHE A 1 84 ? 11.625 -4.073 7.337 1.00 95.38 84 PHE A N 1
ATOM 647 C CA . PHE A 1 84 ? 12.925 -4.729 7.434 1.00 95.38 84 PHE A CA 1
ATOM 648 C C . PHE A 1 84 ? 13.0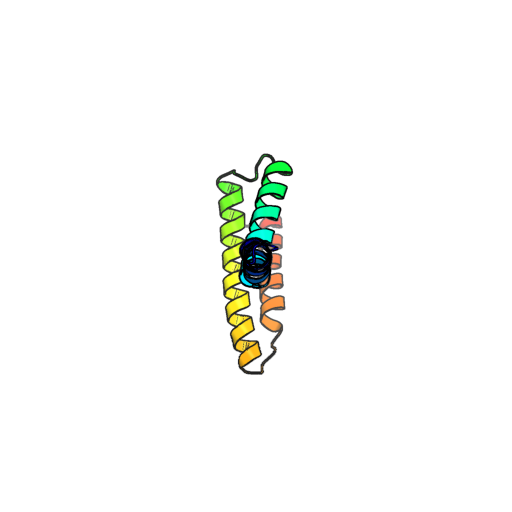94 -5.825 6.375 1.00 95.38 84 PHE A C 1
ATOM 650 O O . PHE A 1 84 ? 14.109 -5.840 5.683 1.00 95.38 84 PHE A O 1
ATOM 657 N N . SER A 1 85 ? 12.099 -6.693 6.181 1.00 93.94 85 SER A N 1
ATOM 658 C CA . SER A 1 85 ? 12.132 -7.743 5.156 1.00 93.94 85 SER A CA 1
ATOM 659 C C . SER A 1 85 ? 12.268 -7.168 3.745 1.00 93.94 85 SER A C 1
ATOM 661 O O . SER A 1 85 ? 1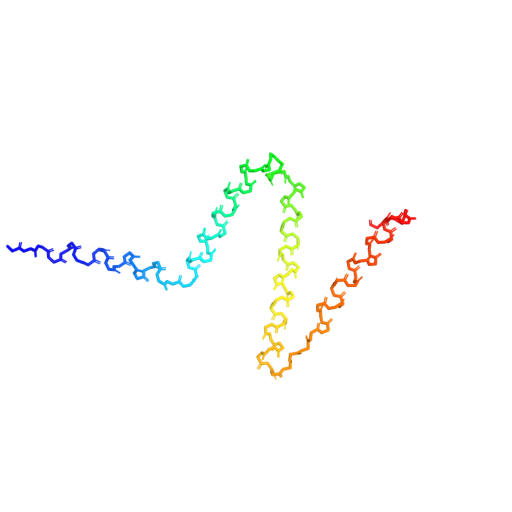3.132 -7.612 2.989 1.00 93.94 85 SER A O 1
ATOM 663 N N . ASN A 1 86 ? 11.488 -6.135 3.411 1.00 92.69 86 ASN A N 1
ATOM 664 C CA . ASN A 1 86 ? 11.603 -5.442 2.124 1.00 92.69 86 ASN A CA 1
ATOM 665 C C . ASN A 1 86 ? 12.990 -4.809 1.935 1.00 92.69 86 ASN A C 1
ATOM 667 O O . ASN A 1 86 ? 13.578 -4.889 0.857 1.00 92.69 86 ASN A O 1
ATOM 671 N N . TYR A 1 87 ? 13.544 -4.214 2.991 1.00 95.25 87 TYR A N 1
ATOM 672 C CA . TYR A 1 87 ? 14.865 -3.596 2.951 1.00 95.25 87 TYR A CA 1
ATOM 673 C C . TYR A 1 87 ? 15.994 -4.622 2.768 1.00 95.25 87 TYR A C 1
ATOM 675 O O . TYR A 1 87 ? 16.918 -4.388 1.990 1.00 95.25 87 TYR A O 1
ATOM 683 N N . VAL A 1 88 ? 15.905 -5.782 3.425 1.00 95.94 88 VAL A N 1
ATOM 684 C CA . VAL A 1 88 ? 16.862 -6.887 3.244 1.00 95.94 88 VAL A CA 1
ATOM 685 C C . VAL A 1 88 ? 16.839 -7.397 1.803 1.00 95.94 88 VAL A C 1
ATOM 687 O O . VAL A 1 88 ? 17.902 -7.585 1.212 1.00 95.94 88 VAL A O 1
ATOM 690 N N . VAL A 1 89 ? 15.651 -7.565 1.214 1.00 94.06 89 VAL A N 1
ATOM 691 C CA . VAL A 1 89 ? 15.496 -7.947 -0.200 1.00 94.06 89 VAL A CA 1
ATOM 692 C C . VAL A 1 89 ? 16.104 -6.885 -1.119 1.00 94.06 89 VAL A C 1
ATOM 694 O O . VAL A 1 89 ? 16.860 -7.215 -2.029 1.00 94.06 89 VAL A O 1
ATOM 697 N N . LEU A 1 90 ? 15.856 -5.601 -0.854 1.00 93.38 90 LEU A N 1
ATOM 698 C CA . LEU A 1 90 ? 16.440 -4.513 -1.639 1.00 93.38 90 LEU A CA 1
ATOM 699 C C . LEU A 1 90 ? 17.977 -4.537 -1.608 1.00 93.38 90 LEU A C 1
ATOM 701 O O . LEU A 1 90 ? 18.611 -4.439 -2.659 1.00 93.38 90 LEU A O 1
ATOM 705 N N . ILE A 1 91 ? 18.579 -4.699 -0.426 1.00 95.81 91 ILE A N 1
ATOM 706 C CA . ILE A 1 91 ? 20.038 -4.819 -0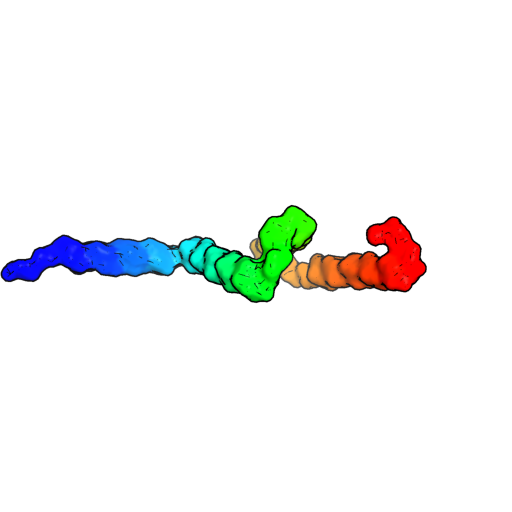.290 1.00 95.81 91 ILE A CA 1
ATOM 707 C C . ILE A 1 91 ? 20.547 -6.066 -1.017 1.00 95.81 91 ILE A C 1
ATOM 709 O O . ILE A 1 91 ? 21.553 -5.993 -1.719 1.00 95.81 91 ILE A O 1
ATOM 713 N N . GLY A 1 92 ? 19.864 -7.205 -0.885 1.00 94.50 92 GLY A N 1
ATOM 714 C CA . GLY A 1 92 ? 20.248 -8.434 -1.578 1.00 94.50 92 GLY A CA 1
ATOM 715 C C . GLY A 1 92 ? 20.284 -8.261 -3.099 1.00 94.50 92 GLY A C 1
ATOM 716 O O . GLY A 1 92 ? 21.242 -8.691 -3.741 1.00 94.50 92 GLY A O 1
ATOM 717 N N . ASN A 1 93 ? 19.301 -7.550 -3.658 1.00 94.19 93 ASN A N 1
ATOM 718 C CA . ASN A 1 93 ? 19.247 -7.234 -5.082 1.00 94.19 93 ASN A CA 1
ATOM 719 C C . ASN A 1 93 ? 20.412 -6.314 -5.498 1.00 94.19 93 ASN A C 1
ATOM 721 O O . ASN A 1 93 ? 21.067 -6.565 -6.507 1.00 94.19 93 ASN A O 1
ATOM 725 N N . GLN A 1 94 ? 20.750 -5.314 -4.672 1.00 92.81 94 GLN A N 1
ATOM 726 C CA . GLN A 1 94 ? 21.919 -4.446 -4.891 1.00 92.81 94 GLN A CA 1
ATOM 727 C C . GLN A 1 94 ? 23.256 -5.202 -4.822 1.00 92.81 94 GLN A C 1
ATOM 729 O O . GLN A 1 94 ? 24.204 -4.833 -5.513 1.00 92.81 94 GLN A O 1
ATOM 734 N N . LEU A 1 95 ? 23.336 -6.267 -4.021 1.00 94.88 95 LEU A N 1
ATOM 735 C CA . LEU A 1 95 ? 24.503 -7.150 -3.924 1.00 94.88 95 LEU A CA 1
ATOM 736 C C . LEU A 1 95 ? 24.582 -8.182 -5.066 1.00 94.88 95 LEU A C 1
ATOM 738 O O . LEU A 1 95 ? 25.519 -8.980 -5.100 1.00 94.88 95 LEU A O 1
ATOM 742 N N . GLY A 1 96 ? 23.630 -8.169 -6.004 1.00 92.62 96 GLY A N 1
ATOM 743 C CA . GLY A 1 96 ? 23.602 -9.068 -7.158 1.00 92.62 96 GLY A CA 1
ATOM 744 C C . GLY A 1 96 ? 23.083 -10.473 -6.852 1.00 92.62 96 GLY A C 1
ATOM 745 O O . GLY A 1 96 ? 23.306 -11.387 -7.648 1.00 92.62 96 GLY A O 1
ATOM 746 N N . LEU A 1 97 ? 22.402 -10.671 -5.717 1.00 91.94 97 LEU A N 1
ATOM 747 C CA . LEU A 1 97 ? 21.727 -11.936 -5.441 1.00 91.94 97 LEU A CA 1
ATOM 748 C C . LEU A 1 97 ? 20.535 -12.103 -6.401 1.00 91.94 97 LEU A C 1
ATOM 750 O O . LEU A 1 97 ? 19.781 -11.148 -6.596 1.00 91.94 97 LEU A O 1
ATOM 754 N N . PRO A 1 98 ? 20.341 -13.297 -6.993 1.00 79.50 98 PRO A N 1
ATOM 755 C CA . PRO A 1 98 ? 19.174 -13.590 -7.815 1.00 79.50 98 PRO A CA 1
ATOM 756 C C . PRO A 1 98 ? 17.970 -13.838 -6.899 1.00 79.50 98 PRO A C 1
ATOM 758 O O . PRO A 1 98 ? 17.684 -14.977 -6.526 1.00 79.50 98 PRO A O 1
ATOM 761 N N . ILE A 1 99 ? 17.314 -12.751 -6.503 1.00 73.00 99 ILE A N 1
ATOM 762 C CA . ILE A 1 99 ? 16.073 -12.720 -5.722 1.00 73.00 99 ILE A CA 1
ATOM 763 C C . ILE A 1 99 ? 15.014 -11.894 -6.440 1.00 73.00 99 ILE A C 1
ATOM 765 O O . ILE A 1 99 ? 15.386 -10.869 -7.060 1.00 73.00 99 ILE A O 1
#

Secondary structure (DSSP, 8-state):
---THHHHHHHHHHHHHT-HHHHHHHHHHHHHHHHHHH-TTTTSHHHHHHHHHHHHHHHHHHHHHHHHHHTT---THHHHHHHHHHHHHHHHHHTT---

pLDDT: mean 85.43, std 12.5, range [53.69, 95.94]

Radius of gyration: 21.73 Å; chains: 1; bounding box: 73×37×42 Å

Foldseek 3Di:
DPDPVVVVVVVVVVVVVPDPVVVVVVVVVVVLVVCVVVDVCCPPPVNVCVCVVVVVVVVVVVVVQVVCVVVVHNDPVSVVVVVVVVVVVVVCVVVVHPD